Protein AF-A0AAN0J9T8-F1 (afdb_monomer_lite)

Secondary structure (DSSP, 8-state):
-HHHHHHHHHHHHHHHHHHHHHHIIIIIIHHHH-TT-TTS-SS-HHHHHHHHTTHHHHHHHHHHHHHHHHHHHHT--TT--THHHHHHHHHHHHHHHHHHHHHHHHHHHHHHHHHHH-HHHHHHHHHHHTSGGGTT--HHHHHTHHHHHHHHHHHHHHTT-

InterPro domains:
  IPR000219 Dbl homology domain [PF00621] (6-158)
  IPR000219 Dbl homology domain [PS50010] (2-161)
  IPR000219 Dbl homology domain [SM00325] (6-161)
  IPR000219 Dbl homology domain [cd00160] (3-158)
  IPR026817 Guanine nucleotide exchange factor Ect2 [PTHR16777] (2-158)
  IPR035899 Dbl homology (DH) domain superfamily [G3DSA:1.20.900.10] (2-161)
  IPR035899 Dbl homology (DH) domain superfamily [SSF48065] (3-158)

Foldseek 3Di:
DVLLVLLVVVLVVLVLLLLLLCLCCPLPLVVQPDAPDDPGHLDDPVLSCLQCPVSVLVSVLSVQLSVLSVVCSVVDDPPDDSVCSCVVSVVSCVVRVPVLVVSLVSNVVSLVCSCVPGVVVVVSQVVSCPDVSVVNDGSNRSSCCVVVVVVVVVVSVVVND

Structure (mmCIF, N/CA/C/O backbone):
data_AF-A0AAN0J9T8-F1
#
_entry.id   AF-A0AAN0J9T8-F1
#
loop_
_atom_site.group_PDB
_atom_site.id
_atom_site.type_symbol
_atom_site.label_atom_id
_atom_site.label_alt_id
_atom_site.label_comp_id
_atom_site.label_asym_id
_atom_site.label_entity_id
_atom_site.label_seq_id
_atom_site.pdbx_PDB_ins_code
_atom_sit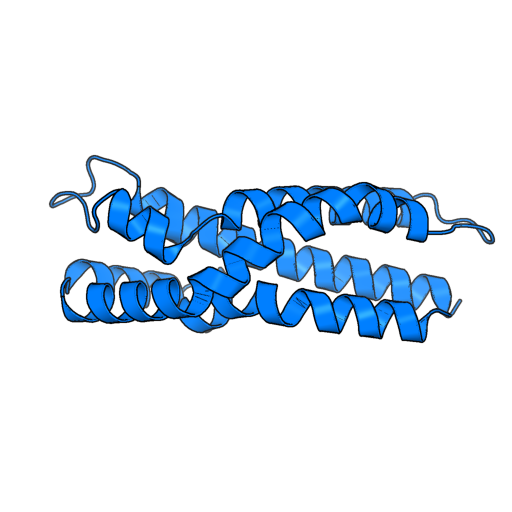e.Cartn_x
_atom_site.Cartn_y
_atom_site.Cartn_z
_atom_site.occupancy
_atom_site.B_iso_or_equiv
_atom_site.auth_seq_id
_atom_site.auth_comp_id
_atom_site.auth_asym_id
_atom_site.auth_atom_id
_atom_site.pdbx_PDB_model_num
ATOM 1 N N . MET A 1 1 ? 15.718 -12.252 -21.606 1.00 59.38 1 MET A N 1
ATOM 2 C CA . MET A 1 1 ? 15.009 -13.239 -20.761 1.00 59.38 1 MET A CA 1
ATOM 3 C C . MET A 1 1 ? 15.047 -12.882 -19.277 1.00 59.38 1 MET A C 1
ATOM 5 O O . MET A 1 1 ? 13.979 -12.659 -18.732 1.00 59.38 1 MET A O 1
ATOM 9 N N . ALA A 1 2 ? 16.215 -12.729 -18.632 1.00 73.44 2 ALA A N 1
ATOM 10 C CA . ALA A 1 2 ? 16.298 -12.415 -17.191 1.00 73.44 2 ALA A CA 1
ATOM 11 C C . ALA A 1 2 ? 15.517 -11.149 -16.767 1.00 73.44 2 ALA A C 1
ATOM 13 O O . ALA A 1 2 ? 14.707 -11.216 -15.849 1.00 73.44 2 ALA A O 1
ATOM 14 N N . ARG A 1 3 ? 15.661 -10.031 -17.499 1.00 77.44 3 ARG A N 1
ATOM 15 C CA . ARG A 1 3 ? 14.933 -8.777 -17.206 1.00 77.44 3 ARG A CA 1
ATOM 16 C C . ARG A 1 3 ? 13.412 -8.943 -17.224 1.00 77.44 3 ARG A C 1
ATOM 18 O O . ARG A 1 3 ? 12.747 -8.484 -16.311 1.00 77.44 3 ARG A O 1
ATOM 25 N N . TYR A 1 4 ? 12.868 -9.641 -18.222 1.00 83.44 4 TYR A N 1
ATOM 26 C CA . TYR A 1 4 ? 11.425 -9.888 -18.313 1.00 83.44 4 TYR A CA 1
ATOM 27 C C . TYR A 1 4 ? 10.902 -10.656 -17.091 1.00 83.44 4 TYR A C 1
ATOM 29 O O . TYR A 1 4 ? 9.871 -10.292 -16.534 1.00 83.44 4 TYR A O 1
ATOM 37 N N . HIS A 1 5 ? 11.626 -11.687 -16.638 1.00 83.69 5 HIS A N 1
ATOM 38 C CA . HIS A 1 5 ? 11.237 -12.445 -15.448 1.00 83.69 5 HIS A CA 1
ATOM 39 C C . HIS A 1 5 ? 11.256 -11.587 -14.183 1.00 83.69 5 HIS A C 1
ATOM 41 O O . HIS A 1 5 ? 10.295 -11.650 -13.422 1.00 83.69 5 HIS A O 1
ATOM 47 N N . ILE A 1 6 ? 12.276 -10.741 -14.004 1.00 82.81 6 ILE A N 1
ATOM 48 C CA . ILE A 1 6 ? 12.359 -9.842 -12.845 1.00 82.81 6 ILE A CA 1
ATOM 49 C C . ILE A 1 6 ? 11.222 -8.817 -12.862 1.00 82.81 6 ILE A C 1
ATOM 51 O O . ILE A 1 6 ? 10.553 -8.625 -11.852 1.00 82.81 6 ILE A O 1
ATOM 55 N N . VAL A 1 7 ? 10.937 -8.195 -14.011 1.00 83.81 7 VAL A N 1
ATOM 56 C CA . VAL A 1 7 ? 9.825 -7.234 -14.123 1.00 83.81 7 VAL A CA 1
ATOM 57 C C . VAL A 1 7 ? 8.477 -7.923 -13.896 1.00 83.81 7 VAL A C 1
ATOM 59 O O . VAL A 1 7 ? 7.603 -7.378 -13.225 1.00 83.81 7 VAL A O 1
ATOM 62 N N . LYS A 1 8 ? 8.304 -9.148 -14.399 1.00 87.88 8 LYS A N 1
ATOM 63 C CA . LYS A 1 8 ? 7.095 -9.947 -14.164 1.00 87.88 8 LYS A CA 1
ATOM 64 C C . LYS A 1 8 ? 6.935 -10.328 -12.693 1.00 87.88 8 LYS A C 1
ATOM 66 O O . LYS A 1 8 ? 5.818 -10.298 -12.174 1.00 87.88 8 LYS A O 1
ATOM 71 N N . GLU A 1 9 ? 8.026 -10.659 -12.014 1.00 89.06 9 GLU A N 1
ATOM 72 C CA . GLU A 1 9 ? 8.042 -10.895 -10.571 1.00 89.06 9 GLU A CA 1
ATOM 73 C C . GLU A 1 9 ? 7.710 -9.611 -9.800 1.00 89.06 9 GLU A C 1
ATOM 75 O O . GLU A 1 9 ? 6.849 -9.632 -8.919 1.00 89.06 9 GLU A O 1
ATOM 80 N N . LEU A 1 10 ? 8.291 -8.472 -10.188 1.00 88.00 10 LEU A N 1
ATOM 81 C CA . LEU A 1 10 ? 7.968 -7.165 -9.621 1.00 88.00 10 LEU A CA 1
ATOM 82 C C . LEU A 1 10 ? 6.469 -6.873 -9.749 1.00 88.00 10 LEU A C 1
ATOM 84 O O . LEU A 1 10 ? 5.830 -6.627 -8.731 1.00 88.00 10 LEU A O 1
ATOM 88 N N . LEU A 1 11 ? 5.885 -7.006 -10.947 1.00 90.19 11 LEU A N 1
ATOM 89 C CA . LEU A 1 11 ? 4.444 -6.824 -11.159 1.00 90.19 11 LEU A CA 1
ATOM 90 C C . LEU A 1 11 ? 3.615 -7.785 -10.300 1.00 90.19 11 LEU A C 1
ATOM 92 O O . LEU A 1 11 ? 2.628 -7.381 -9.695 1.00 90.19 11 LEU A O 1
ATOM 96 N N . THR A 1 12 ? 4.003 -9.059 -10.231 1.00 90.56 12 THR A N 1
ATOM 97 C CA . THR A 1 12 ? 3.271 -10.066 -9.448 1.00 90.56 12 THR A CA 1
ATOM 98 C C . THR A 1 12 ? 3.277 -9.714 -7.962 1.00 90.56 12 THR A C 1
ATOM 100 O O . THR A 1 12 ? 2.239 -9.753 -7.299 1.00 90.56 12 THR A O 1
ATOM 103 N N . THR A 1 13 ? 4.436 -9.326 -7.428 1.00 90.38 13 THR A N 1
ATOM 104 C CA . THR A 1 13 ? 4.546 -8.911 -6.026 1.00 90.38 13 THR A CA 1
ATOM 105 C C . THR A 1 13 ? 3.840 -7.578 -5.766 1.00 90.38 13 THR A C 1
ATOM 107 O O . THR A 1 13 ? 3.281 -7.403 -4.687 1.00 90.38 13 THR A O 1
ATOM 110 N N . GLU A 1 14 ? 3.815 -6.669 -6.743 1.00 90.25 14 GLU A N 1
ATOM 111 C CA . GLU A 1 14 ? 3.125 -5.378 -6.661 1.00 90.25 14 GLU A CA 1
ATOM 112 C C . GLU A 1 14 ? 1.605 -5.562 -6.646 1.00 90.25 14 GLU A C 1
ATOM 114 O O . GLU A 1 14 ? 0.935 -5.020 -5.773 1.00 90.25 14 GLU A O 1
ATOM 119 N N . LYS A 1 15 ? 1.064 -6.426 -7.514 1.00 91.75 15 LYS A N 1
ATOM 120 C CA . LYS A 1 15 ? -0.353 -6.825 -7.501 1.00 91.75 15 LYS A CA 1
ATOM 121 C C . LYS A 1 15 ? -0.768 -7.388 -6.144 1.00 91.75 15 LYS A C 1
ATOM 123 O O . LYS A 1 15 ? -1.814 -7.019 -5.613 1.00 91.75 15 LYS A O 1
ATOM 128 N N . ASN A 1 16 ? 0.062 -8.252 -5.558 1.00 90.25 16 ASN A N 1
ATOM 129 C CA . ASN A 1 16 ? -0.192 -8.788 -4.221 1.00 90.25 16 ASN A CA 1
ATOM 130 C C . ASN A 1 16 ? -0.169 -7.686 -3.152 1.00 90.25 16 ASN A C 1
ATOM 132 O O . ASN A 1 16 ? -1.028 -7.677 -2.273 1.00 90.25 16 ASN A O 1
ATOM 136 N N . PHE A 1 17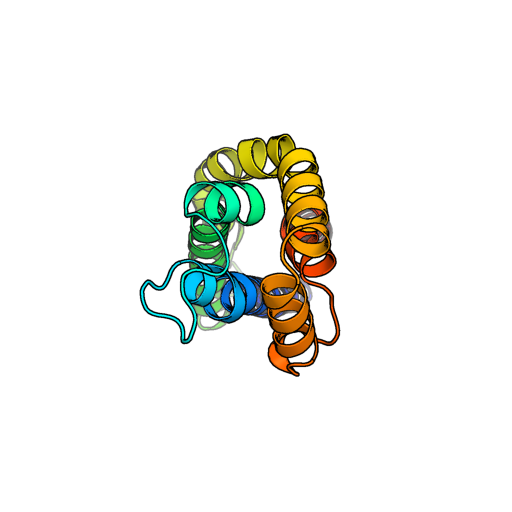 ? 0.764 -6.737 -3.244 1.00 90.25 17 PHE A N 1
ATOM 137 C CA . PHE A 1 17 ? 0.854 -5.613 -2.314 1.00 90.25 17 PHE A CA 1
ATOM 138 C C . PHE A 1 17 ? -0.354 -4.666 -2.417 1.00 90.25 17 PHE A C 1
ATOM 140 O O . PHE A 1 17 ? -0.998 -4.381 -1.410 1.00 90.25 17 PHE A O 1
ATOM 147 N N . VAL A 1 18 ? -0.739 -4.259 -3.630 1.00 92.69 18 VAL A N 1
ATOM 148 C CA . VAL A 1 18 ? -1.941 -3.445 -3.894 1.00 92.69 18 VAL A CA 1
ATOM 149 C C . VAL A 1 18 ? -3.208 -4.160 -3.424 1.00 92.69 18 VAL A C 1
ATOM 151 O O . VAL A 1 18 ? -4.110 -3.529 -2.871 1.00 92.69 18 VAL A O 1
ATOM 154 N N . LYS A 1 19 ? -3.284 -5.486 -3.592 1.00 90.94 19 LYS A N 1
ATOM 155 C CA . LYS A 1 19 ? -4.392 -6.294 -3.069 1.00 90.94 19 LYS A CA 1
ATOM 156 C C . LYS A 1 19 ? -4.451 -6.240 -1.541 1.00 90.94 19 LYS A C 1
ATOM 158 O O . LYS A 1 19 ? -5.525 -5.997 -1.002 1.00 90.94 19 LYS A O 1
ATOM 163 N N . ILE A 1 20 ? -3.318 -6.411 -0.857 1.00 89.31 20 ILE A N 1
ATOM 164 C CA . ILE A 1 20 ? -3.229 -6.298 0.608 1.00 89.31 20 ILE A CA 1
ATOM 165 C C . ILE A 1 20 ? -3.689 -4.912 1.072 1.00 89.31 20 ILE A C 1
ATOM 167 O O . ILE A 1 20 ? -4.557 -4.813 1.937 1.00 89.31 20 ILE A O 1
ATOM 171 N N . LEU A 1 21 ? -3.181 -3.841 0.461 1.00 91.44 21 LEU A N 1
ATOM 172 C CA . LEU A 1 21 ? -3.588 -2.475 0.796 1.00 91.44 21 LEU A CA 1
ATOM 173 C C . LEU A 1 21 ? -5.086 -2.240 0.562 1.00 91.44 21 LEU A C 1
ATOM 175 O O . LEU A 1 21 ? -5.754 -1.623 1.390 1.00 91.44 21 LEU A O 1
ATOM 179 N N . ASN A 1 22 ? -5.640 -2.776 -0.528 1.00 91.38 22 ASN A N 1
ATOM 180 C CA . ASN A 1 22 ? -7.077 -2.726 -0.785 1.00 91.38 22 ASN A CA 1
ATOM 181 C C . ASN A 1 22 ? -7.885 -3.453 0.288 1.00 91.38 22 ASN A C 1
ATOM 183 O O . ASN A 1 22 ? -8.941 -2.959 0.671 1.00 91.38 22 ASN A O 1
ATOM 187 N N . VAL A 1 23 ? -7.412 -4.596 0.785 1.00 90.00 23 VAL A N 1
ATOM 188 C CA . VAL A 1 23 ? -8.059 -5.306 1.896 1.00 90.00 23 VAL A CA 1
ATOM 189 C C . VAL A 1 23 ? -8.033 -4.440 3.156 1.00 90.00 23 VAL A C 1
ATOM 191 O O . VAL A 1 23 ? -9.076 -4.248 3.771 1.00 90.00 23 VAL A O 1
ATOM 194 N N . ILE A 1 24 ? -6.899 -3.817 3.493 1.00 90.25 24 ILE A N 1
ATOM 195 C CA . ILE A 1 24 ? -6.807 -2.889 4.636 1.00 90.25 24 ILE A CA 1
ATOM 196 C C . ILE A 1 24 ? -7.836 -1.754 4.501 1.00 90.25 24 ILE A C 1
ATOM 198 O O . ILE A 1 24 ? -8.589 -1.467 5.432 1.00 90.25 24 ILE A O 1
ATOM 202 N N . VAL A 1 25 ? -7.916 -1.122 3.329 1.00 90.44 25 VAL A N 1
ATOM 203 C CA . VAL A 1 25 ? -8.823 0.013 3.109 1.00 90.44 25 VAL A CA 1
ATOM 204 C C . VAL A 1 25 ? -10.292 -0.423 3.083 1.00 90.44 25 VAL A C 1
ATOM 206 O O . VAL A 1 25 ? -11.135 0.217 3.709 1.00 90.44 25 VAL A O 1
ATOM 209 N N . ASN A 1 26 ? -10.628 -1.497 2.370 1.00 89.00 26 ASN A N 1
ATOM 210 C CA . ASN A 1 26 ? -12.017 -1.895 2.134 1.00 89.00 26 ASN A CA 1
ATOM 211 C C . ASN A 1 26 ? -12.613 -2.737 3.263 1.00 89.00 26 ASN A C 1
ATOM 213 O O . ASN A 1 26 ? -13.791 -2.568 3.565 1.00 89.00 26 ASN A O 1
ATOM 217 N N . GLU A 1 27 ? -11.820 -3.598 3.901 1.00 86.81 27 GLU A N 1
ATOM 218 C CA . GLU A 1 27 ? -12.297 -4.508 4.948 1.00 86.81 27 GLU A CA 1
ATOM 219 C C . GLU A 1 27 ? -12.118 -3.933 6.355 1.00 86.81 27 GLU A C 1
ATOM 221 O O . GLU A 1 27 ? -12.868 -4.300 7.257 1.00 86.81 27 GLU A O 1
ATOM 226 N N . PHE A 1 28 ? -11.172 -3.006 6.558 1.00 88.00 28 PHE A N 1
ATOM 227 C CA . PHE A 1 28 ? -10.930 -2.396 7.869 1.00 88.00 28 PHE A CA 1
ATOM 228 C C . PHE A 1 28 ? -11.281 -0.906 7.884 1.00 88.00 28 PHE A C 1
ATOM 230 O O . PHE A 1 28 ? -12.205 -0.509 8.593 1.00 88.00 28 PHE A O 1
ATOM 237 N N . MET A 1 29 ? -10.610 -0.074 7.084 1.00 87.56 29 MET A N 1
ATOM 238 C CA . MET A 1 29 ? -10.754 1.387 7.165 1.00 87.56 29 MET A CA 1
ATOM 239 C C . MET A 1 29 ? -12.177 1.871 6.837 1.00 87.56 29 MET A C 1
ATOM 241 O O . MET A 1 29 ? -12.769 2.621 7.616 1.00 87.56 29 MET A O 1
ATOM 245 N N . LYS A 1 30 ? -12.756 1.437 5.708 1.00 85.88 30 LYS A N 1
ATOM 246 C CA . LYS A 1 30 ? -14.101 1.851 5.270 1.00 85.88 30 LYS A CA 1
ATOM 247 C C . LYS A 1 30 ? -15.199 1.435 6.257 1.00 85.88 30 LYS A C 1
ATOM 249 O O . LYS A 1 30 ? -16.003 2.299 6.616 1.00 85.88 30 LYS A O 1
ATOM 254 N N . PRO A 1 31 ? -15.254 0.178 6.745 1.00 84.50 31 PRO A N 1
ATOM 255 C CA . PRO A 1 31 ? -16.255 -0.204 7.730 1.00 84.50 31 PRO A CA 1
ATOM 256 C C . PRO A 1 31 ? -16.121 0.605 9.015 1.00 84.50 31 PRO A C 1
ATOM 258 O O . PRO A 1 31 ? -17.135 1.071 9.520 1.00 84.50 31 PRO A O 1
ATOM 261 N N . LEU A 1 32 ? -14.901 0.845 9.507 1.00 82.69 32 LEU A N 1
ATOM 262 C CA . LEU A 1 32 ? -14.678 1.630 10.727 1.00 82.69 32 LEU A CA 1
ATOM 263 C C . LEU A 1 32 ? -15.092 3.102 10.578 1.00 82.69 32 LEU A C 1
ATOM 265 O O . LEU A 1 32 ? -15.542 3.699 11.550 1.00 82.69 32 LEU A O 1
ATOM 269 N N . GLY A 1 33 ? -14.988 3.668 9.372 1.00 71.62 33 GLY A N 1
ATOM 270 C CA . GLY A 1 33 ? -15.424 5.034 9.066 1.00 71.62 33 GLY A CA 1
ATOM 271 C C . GLY A 1 33 ? -16.907 5.184 8.702 1.00 71.62 33 GLY A C 1
ATOM 272 O O . GLY A 1 33 ? -17.369 6.309 8.519 1.00 71.62 33 GLY A O 1
ATOM 273 N N . THR A 1 34 ? -17.670 4.092 8.567 1.00 71.81 34 THR A N 1
ATOM 274 C CA . THR A 1 34 ? -19.077 4.161 8.134 1.00 71.81 34 THR A CA 1
ATOM 275 C C . THR A 1 34 ? -20.003 4.488 9.319 1.00 71.81 34 THR A C 1
ATOM 277 O O . THR A 1 34 ? -20.111 3.686 10.251 1.00 71.81 34 THR A O 1
ATOM 280 N N . PRO A 1 35 ? -20.719 5.631 9.311 1.00 59.25 35 PRO A N 1
ATOM 281 C CA . PRO A 1 35 ? -21.708 5.944 10.338 1.00 59.25 35 PRO A CA 1
ATOM 282 C C . PRO A 1 35 ? -22.940 5.035 10.204 1.00 59.25 35 PRO A C 1
ATOM 284 O O . PRO A 1 35 ? -23.383 4.726 9.103 1.00 59.25 35 PRO A O 1
ATOM 287 N N . GLY A 1 36 ? -23.512 4.608 11.334 1.00 56.62 36 GLY A N 1
ATOM 288 C CA . GLY A 1 36 ? -24.731 3.784 11.347 1.00 56.62 36 GLY A CA 1
ATOM 289 C C . GLY A 1 36 ? -24.510 2.270 11.432 1.00 56.62 36 GLY A C 1
ATOM 290 O O . GLY A 1 36 ? -25.442 1.502 11.199 1.00 56.62 36 GLY A O 1
ATOM 291 N N . GLN A 1 37 ? -23.312 1.814 11.810 1.00 63.81 37 GLN A N 1
ATOM 292 C CA . GLN A 1 37 ? -23.106 0.416 12.197 1.00 63.81 37 GLN A CA 1
ATOM 293 C C . GLN A 1 37 ? -24.090 0.014 13.308 1.00 63.81 37 GLN A C 1
ATOM 295 O O . GLN A 1 37 ? -24.348 0.792 14.231 1.00 63.81 37 GLN A O 1
ATOM 300 N N . ARG A 1 38 ? -24.644 -1.207 13.237 1.00 55.59 38 ARG A N 1
ATOM 301 C CA . ARG A 1 38 ? -25.553 -1.732 14.272 1.00 55.59 38 ARG A CA 1
ATOM 302 C C . ARG A 1 38 ? -24.852 -1.668 15.636 1.00 55.59 38 ARG A C 1
ATOM 304 O O . ARG A 1 38 ? -23.878 -2.381 15.866 1.00 55.59 38 ARG A O 1
ATOM 311 N N . GLY A 1 39 ? -25.339 -0.780 16.508 1.00 60.34 39 GLY A N 1
ATOM 312 C CA . GLY A 1 39 ? -24.779 -0.492 17.834 1.00 60.34 39 GLY A CA 1
ATOM 313 C C . GLY A 1 39 ? -23.915 0.778 17.945 1.00 60.34 39 GLY A C 1
ATOM 314 O O . GLY A 1 39 ? -23.337 1.000 19.001 1.00 60.34 39 GLY A O 1
ATOM 315 N N . GLY A 1 40 ? -23.790 1.610 16.906 1.00 67.62 40 GLY A N 1
ATOM 316 C CA . GLY A 1 40 ? -22.977 2.840 16.918 1.00 67.62 40 GLY A CA 1
ATOM 317 C C . GLY A 1 40 ? -21.554 2.645 16.378 1.00 67.62 40 GLY A C 1
ATOM 318 O O . GLY A 1 40 ? -21.167 1.513 16.079 1.00 67.62 40 GLY A O 1
ATOM 319 N N . GLN A 1 41 ? -20.803 3.749 16.239 1.00 74.12 41 GLN A N 1
ATOM 320 C CA . GLN A 1 41 ? -19.423 3.767 15.721 1.00 74.12 41 GLN A CA 1
ATOM 321 C C . GLN A 1 41 ? -18.492 2.876 16.557 1.00 74.12 41 GLN A C 1
ATOM 323 O O . GLN A 1 41 ? -18.484 2.967 17.784 1.00 74.12 41 GLN A O 1
ATOM 328 N N . LEU A 1 42 ? -17.701 2.031 15.886 1.00 77.69 42 LEU A N 1
ATOM 329 C CA . LEU A 1 42 ? -16.679 1.194 16.527 1.00 77.69 42 LEU A CA 1
ATOM 330 C C . LEU A 1 42 ? -15.481 2.008 17.025 1.00 77.69 42 LEU A C 1
ATOM 332 O O . LEU A 1 42 ? -14.939 1.698 18.081 1.00 77.69 42 LEU A O 1
ATOM 336 N N . LEU A 1 43 ? -15.079 3.026 16.263 1.00 82.69 43 LEU A N 1
ATOM 337 C CA . LEU A 1 43 ? -13.980 3.938 16.566 1.00 82.69 43 LEU A CA 1
ATOM 338 C C . LEU A 1 43 ? -14.341 5.350 16.103 1.00 82.69 43 LEU A C 1
ATOM 340 O O . LEU A 1 43 ? -15.134 5.524 15.179 1.00 82.69 43 LEU A O 1
ATOM 344 N N . THR A 1 44 ? -13.740 6.360 16.732 1.00 84.00 44 THR A N 1
ATOM 345 C CA . THR A 1 44 ? -13.839 7.745 16.262 1.00 84.00 44 THR A CA 1
ATOM 346 C C . THR A 1 44 ? -13.051 7.922 14.965 1.00 84.00 44 THR A C 1
ATOM 348 O O . THR A 1 44 ? -12.070 7.220 14.712 1.00 84.00 44 THR A O 1
ATOM 351 N N . ASN A 1 45 ? -13.426 8.916 14.157 1.00 82.62 45 ASN A N 1
ATOM 352 C CA . ASN A 1 45 ? -12.682 9.260 12.941 1.00 82.62 45 ASN A CA 1
ATOM 353 C C . ASN A 1 45 ? -11.205 9.589 13.223 1.00 82.62 45 ASN A C 1
ATOM 355 O O . ASN A 1 45 ? -10.351 9.341 12.375 1.00 82.62 45 ASN A O 1
ATOM 359 N N . GLU A 1 46 ? -10.904 10.128 14.406 1.00 84.56 46 GLU A N 1
ATOM 360 C CA . GLU A 1 46 ? -9.536 10.387 14.865 1.00 84.56 46 GLU A CA 1
ATOM 361 C C . GLU A 1 46 ? -8.763 9.086 15.084 1.00 84.56 46 GLU A C 1
ATOM 363 O O . GLU A 1 46 ? -7.679 8.935 14.531 1.00 84.56 46 GLU A O 1
ATOM 368 N N . ASN A 1 47 ? -9.344 8.105 15.784 1.00 86.06 47 ASN A N 1
ATOM 369 C CA . ASN A 1 47 ? -8.713 6.799 15.991 1.00 86.06 47 ASN A CA 1
ATOM 370 C C . ASN A 1 47 ? -8.497 6.059 14.667 1.00 86.06 47 ASN A C 1
ATOM 372 O O . ASN A 1 47 ? -7.434 5.486 14.447 1.00 86.06 47 ASN A O 1
ATOM 376 N N . VAL A 1 48 ? -9.474 6.110 13.755 1.00 86.62 48 VAL A N 1
ATOM 377 C CA . VAL A 1 48 ? -9.336 5.529 12.410 1.00 86.62 48 VAL A CA 1
ATOM 378 C C . VAL A 1 48 ? -8.184 6.199 11.660 1.00 86.62 48 VAL A C 1
ATOM 380 O O . VAL A 1 48 ? -7.313 5.508 11.139 1.00 86.62 48 VAL A O 1
ATOM 383 N N . LYS A 1 49 ? -8.109 7.535 11.648 1.00 86.19 49 LYS A N 1
ATOM 384 C CA . LYS A 1 49 ? -6.981 8.242 11.021 1.00 86.19 49 LYS A CA 1
ATOM 385 C C . LYS A 1 49 ? -5.641 7.903 11.674 1.00 86.19 49 LYS A C 1
ATOM 387 O O . LYS A 1 49 ? -4.673 7.717 10.950 1.00 86.19 49 LYS A O 1
ATOM 392 N N . SER A 1 50 ? -5.583 7.764 12.996 1.00 87.62 50 SER A N 1
ATOM 393 C CA . SER A 1 50 ? -4.356 7.370 13.699 1.00 87.62 50 SER A CA 1
ATOM 394 C C . SER A 1 50 ? -3.916 5.939 13.374 1.00 87.62 50 SER A C 1
ATOM 396 O O . SER A 1 50 ? -2.719 5.684 13.288 1.00 87.62 50 SER A O 1
ATOM 398 N N . ILE A 1 51 ? -4.849 5.004 13.156 1.00 88.19 51 ILE A N 1
ATOM 399 C CA . ILE A 1 51 ? -4.534 3.598 12.842 1.00 88.19 51 ILE A CA 1
ATOM 400 C C . ILE A 1 51 ? -4.171 3.395 11.363 1.00 88.19 51 ILE A C 1
ATOM 402 O O . ILE A 1 51 ? -3.276 2.619 11.056 1.00 88.19 51 ILE A O 1
ATOM 406 N N . PHE A 1 52 ? -4.861 4.043 10.424 1.00 86.75 52 PHE A N 1
ATOM 407 C CA . PHE A 1 52 ? -4.619 3.812 8.989 1.00 86.75 52 PHE A CA 1
ATOM 408 C C . PHE A 1 52 ? -3.708 4.861 8.350 1.00 86.75 52 PHE A C 1
ATOM 410 O O . PHE A 1 52 ? -3.211 4.642 7.245 1.00 86.75 52 PHE A O 1
ATOM 417 N N . GLY A 1 53 ? -3.490 5.998 9.016 1.00 84.69 53 GLY A N 1
ATOM 418 C CA . GLY A 1 53 ? -2.661 7.087 8.515 1.00 84.69 53 GLY A CA 1
ATOM 419 C C . GLY A 1 53 ? -3.030 7.480 7.085 1.00 84.69 53 GLY A C 1
ATOM 420 O O . GLY A 1 53 ? -4.197 7.680 6.741 1.00 84.69 53 GLY A O 1
ATOM 421 N N . ASN A 1 54 ? -2.008 7.552 6.241 1.00 85.81 54 ASN A N 1
ATOM 422 C CA . ASN A 1 54 ? -2.085 7.874 4.820 1.00 85.81 54 ASN A CA 1
ATOM 423 C C . ASN A 1 54 ? -1.940 6.635 3.909 1.00 85.81 54 ASN A C 1
ATOM 425 O O . ASN A 1 54 ? -1.473 6.742 2.775 1.00 85.81 54 ASN A O 1
ATOM 429 N N . ILE A 1 55 ? -2.381 5.454 4.362 1.00 89.50 55 ILE A N 1
ATOM 430 C CA . ILE A 1 55 ? -2.437 4.239 3.524 1.00 89.50 55 ILE A CA 1
ATOM 431 C C . ILE A 1 55 ? -3.168 4.438 2.191 1.00 89.50 55 ILE A C 1
ATOM 433 O O . ILE A 1 55 ? -2.679 3.910 1.194 1.00 89.50 55 ILE A O 1
ATOM 437 N N . PRO A 1 56 ? -4.294 5.174 2.107 1.00 89.00 56 PRO A N 1
ATOM 438 C CA . PRO A 1 56 ? -4.952 5.411 0.823 1.00 89.00 56 PRO A CA 1
ATOM 439 C C . PRO A 1 56 ? -4.045 6.097 -0.205 1.00 89.00 56 PRO A C 1
ATOM 441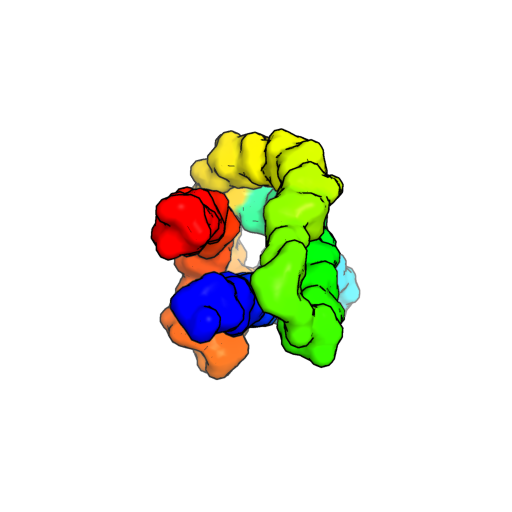 O O . PRO A 1 56 ? -4.118 5.777 -1.391 1.00 89.00 56 PRO A O 1
ATOM 444 N N . ASP A 1 57 ? -3.158 6.990 0.242 1.00 90.94 57 ASP A N 1
ATOM 445 C CA . ASP A 1 57 ? -2.199 7.655 -0.640 1.00 90.94 57 ASP A CA 1
ATOM 446 C C . ASP A 1 57 ? -1.125 6.675 -1.122 1.00 90.94 57 ASP A C 1
ATOM 448 O O . ASP A 1 57 ? -0.816 6.648 -2.311 1.00 90.94 57 ASP A O 1
ATOM 452 N N . ILE A 1 58 ? -0.619 5.813 -0.230 1.00 91.50 58 ILE A N 1
ATOM 453 C CA . ILE A 1 58 ? 0.302 4.722 -0.592 1.00 91.50 58 ILE A CA 1
ATOM 454 C C . ILE A 1 58 ? -0.370 3.791 -1.610 1.00 91.50 58 ILE A C 1
ATOM 456 O O . ILE A 1 58 ? 0.206 3.493 -2.653 1.00 91.50 58 ILE A O 1
ATOM 460 N N . LEU A 1 59 ? -1.609 3.369 -1.351 1.00 92.62 59 LEU A N 1
ATOM 461 C CA . LEU A 1 59 ? -2.374 2.515 -2.258 1.00 92.62 59 LEU A CA 1
ATOM 462 C C . LEU A 1 59 ? -2.491 3.139 -3.651 1.00 92.62 59 LEU A C 1
ATOM 464 O O . LEU A 1 59 ? -2.297 2.429 -4.636 1.00 92.62 59 LEU A O 1
ATOM 468 N N . ARG A 1 60 ? -2.775 4.443 -3.743 1.00 92.19 60 ARG A N 1
ATOM 469 C CA . ARG A 1 60 ? -2.860 5.155 -5.025 1.00 92.19 60 ARG A CA 1
ATOM 470 C C . ARG A 1 60 ? -1.543 5.070 -5.795 1.00 92.19 60 ARG A C 1
ATOM 472 O O . ARG A 1 60 ? -1.542 4.574 -6.915 1.00 92.19 60 ARG A O 1
ATOM 479 N N . VAL A 1 61 ? -0.432 5.446 -5.162 1.00 92.31 61 VAL A N 1
ATOM 480 C CA . VAL A 1 61 ? 0.901 5.433 -5.792 1.00 92.31 61 VAL A CA 1
ATOM 481 C C . VAL A 1 61 ? 1.279 4.029 -6.275 1.00 92.31 61 VAL A C 1
ATOM 483 O O . VAL A 1 61 ? 1.702 3.847 -7.412 1.00 92.31 61 VAL A O 1
ATOM 486 N N . HIS A 1 62 ? 1.070 3.006 -5.444 1.00 91.62 62 HIS A N 1
ATOM 487 C CA . HIS A 1 62 ? 1.375 1.620 -5.810 1.00 91.62 62 HIS A CA 1
ATOM 488 C C . HIS A 1 62 ? 0.437 1.058 -6.891 1.00 91.62 62 HIS A C 1
ATOM 490 O O . HIS A 1 62 ? 0.852 0.245 -7.717 1.00 91.62 62 HIS A O 1
ATOM 496 N N . THR A 1 63 ? -0.816 1.516 -6.942 1.00 92.69 63 THR A N 1
ATOM 497 C CA . THR A 1 63 ? -1.747 1.169 -8.027 1.00 92.69 63 THR A CA 1
ATOM 498 C C . THR A 1 63 ? -1.281 1.765 -9.355 1.00 92.69 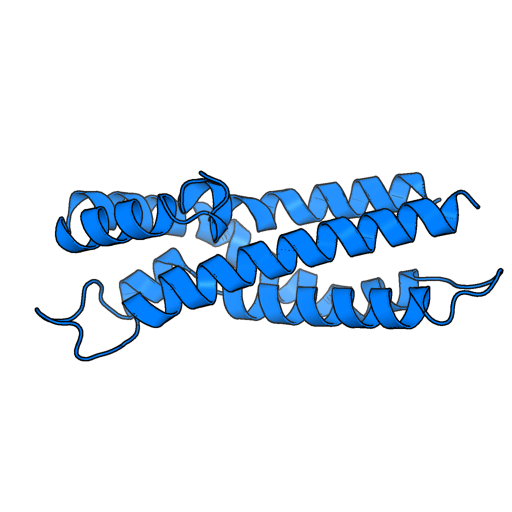63 THR A C 1
ATOM 500 O O . THR A 1 63 ? -1.301 1.071 -10.370 1.00 92.69 63 THR A O 1
ATOM 503 N N . ASP A 1 64 ? -0.794 3.007 -9.349 1.00 91.75 64 ASP A N 1
ATOM 504 C CA . ASP A 1 64 ? -0.256 3.664 -10.544 1.00 91.75 64 ASP A CA 1
ATOM 505 C C . ASP A 1 64 ? 1.009 2.949 -11.052 1.00 91.75 64 ASP A C 1
ATOM 507 O O . ASP A 1 64 ? 1.127 2.671 -12.249 1.00 91.75 64 ASP A O 1
ATOM 511 N N . ILE A 1 65 ? 1.912 2.548 -10.145 1.00 89.88 65 ILE A N 1
ATOM 512 C CA . ILE A 1 65 ? 3.089 1.724 -10.479 1.00 89.88 65 ILE A CA 1
ATOM 513 C C . ILE A 1 65 ? 2.657 0.385 -11.089 1.00 89.88 65 ILE A C 1
ATOM 515 O O . ILE A 1 65 ? 3.169 -0.009 -12.137 1.00 89.88 65 ILE A O 1
ATOM 519 N N . MET A 1 66 ? 1.715 -0.319 -10.454 1.00 92.25 66 MET A N 1
ATOM 520 C CA . MET A 1 66 ? 1.205 -1.608 -10.929 1.00 92.25 66 MET A CA 1
ATOM 521 C C . MET A 1 66 ? 0.632 -1.500 -12.346 1.00 92.25 66 MET A C 1
ATOM 523 O O . MET A 1 66 ? 0.975 -2.318 -13.199 1.00 92.25 66 MET A O 1
ATOM 527 N N . ASN A 1 67 ? -0.202 -0.489 -12.599 1.00 92.06 67 ASN A N 1
ATOM 528 C CA . ASN A 1 67 ? -0.816 -0.260 -13.906 1.00 92.06 67 ASN A CA 1
ATOM 529 C C . ASN A 1 67 ? 0.246 0.026 -14.976 1.00 92.06 67 ASN A C 1
ATOM 531 O O . ASN A 1 67 ? 0.224 -0.594 -16.039 1.00 92.06 67 ASN A O 1
ATOM 535 N N . GLY A 1 68 ? 1.222 0.890 -14.671 1.00 90.44 68 GLY A N 1
ATOM 536 C CA . GLY A 1 68 ? 2.327 1.184 -15.587 1.00 90.44 68 GLY A CA 1
ATOM 537 C C . GLY A 1 68 ? 3.185 -0.047 -15.896 1.00 90.44 68 GLY A C 1
ATOM 538 O O . GLY A 1 68 ? 3.560 -0.278 -17.047 1.00 90.44 68 GLY A O 1
ATOM 539 N N . LEU A 1 69 ? 3.470 -0.881 -14.889 1.00 89.12 69 LEU A N 1
ATOM 540 C CA . LEU A 1 69 ? 4.209 -2.136 -15.071 1.00 89.12 69 LEU A CA 1
ATOM 541 C C . LEU A 1 69 ? 3.424 -3.154 -15.911 1.00 89.12 69 LEU A C 1
ATOM 543 O O . LEU A 1 69 ? 4.015 -3.846 -16.742 1.00 89.12 69 LEU A O 1
ATOM 547 N N . GLU A 1 70 ? 2.112 -3.258 -15.704 1.00 90.81 70 GLU A N 1
ATOM 548 C CA . GLU A 1 70 ? 1.238 -4.161 -16.456 1.00 90.81 70 GLU A CA 1
ATOM 549 C C . GLU A 1 70 ? 1.157 -3.777 -17.932 1.00 90.81 70 GLU A C 1
ATOM 551 O O . GLU A 1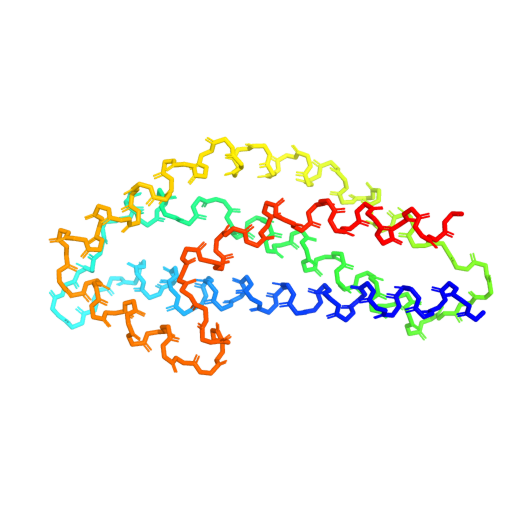 70 ? 1.390 -4.622 -18.799 1.00 90.81 70 GLU A O 1
ATOM 556 N N . GLU A 1 71 ? 0.920 -2.499 -18.227 1.00 89.75 71 GLU A N 1
ATOM 557 C CA . GLU A 1 71 ? 0.925 -1.983 -19.596 1.00 89.75 71 GLU A CA 1
ATOM 558 C C . GLU A 1 71 ? 2.270 -2.237 -20.284 1.00 89.75 71 GLU A C 1
ATOM 560 O O . GLU A 1 71 ? 2.324 -2.643 -21.450 1.00 89.75 71 GLU A O 1
ATOM 565 N N . ARG A 1 72 ? 3.372 -2.075 -19.543 1.00 87.62 72 ARG A N 1
ATOM 566 C CA . ARG A 1 72 ? 4.710 -2.283 -20.087 1.00 87.62 72 ARG A CA 1
ATOM 567 C C . ARG A 1 72 ? 5.039 -3.746 -20.361 1.00 87.62 72 ARG A C 1
ATOM 569 O O . ARG A 1 72 ? 5.721 -4.040 -21.338 1.00 87.62 72 ARG A O 1
ATOM 576 N N . ILE A 1 73 ? 4.568 -4.664 -19.521 1.00 87.00 73 ILE A N 1
ATOM 577 C CA . ILE A 1 73 ? 4.716 -6.105 -19.760 1.00 87.00 73 ILE A CA 1
ATOM 578 C C . ILE A 1 73 ? 3.881 -6.549 -20.963 1.00 87.00 73 ILE A C 1
ATOM 580 O O . ILE A 1 73 ? 4.333 -7.407 -21.722 1.00 87.00 73 ILE A O 1
ATOM 584 N N . ASN A 1 74 ? 2.693 -5.972 -21.150 1.00 86.81 74 ASN A N 1
ATOM 585 C CA . ASN A 1 74 ? 1.832 -6.292 -22.288 1.00 86.81 74 ASN A CA 1
ATOM 586 C C . ASN A 1 74 ? 2.443 -5.833 -23.622 1.00 86.81 74 ASN A C 1
ATOM 588 O O . ASN A 1 74 ? 2.310 -6.537 -24.619 1.00 86.81 74 ASN A O 1
ATOM 592 N N . ASN A 1 75 ? 3.169 -4.711 -23.622 1.00 86.44 75 ASN A N 1
ATOM 593 C CA . ASN A 1 75 ? 3.875 -4.162 -24.786 1.00 86.44 75 ASN A CA 1
ATOM 594 C C . ASN A 1 75 ? 5.402 -4.368 -24.697 1.00 86.44 75 ASN A C 1
ATOM 596 O O . ASN A 1 75 ? 6.179 -3.463 -24.998 1.00 86.44 75 ASN A O 1
ATOM 600 N N . TRP A 1 76 ? 5.848 -5.528 -24.204 1.00 84.19 76 TRP A N 1
ATOM 601 C CA . TRP A 1 76 ? 7.264 -5.752 -23.904 1.00 84.19 76 TRP A CA 1
ATOM 602 C C . TRP A 1 76 ? 8.144 -5.829 -25.161 1.00 84.19 76 TRP A C 1
ATOM 604 O O . TRP A 1 76 ? 7.956 -6.695 -26.016 1.00 84.19 76 TRP A O 1
ATOM 614 N N . GLU A 1 77 ? 9.197 -5.012 -25.197 1.00 81.06 77 GLU A N 1
ATOM 615 C CA . GLU A 1 77 ? 10.218 -4.992 -26.245 1.00 81.06 77 GLU A CA 1
ATOM 616 C C . GLU A 1 77 ? 11.628 -5.218 -25.669 1.00 81.06 77 GLU A C 1
ATOM 618 O O . GLU A 1 77 ? 11.902 -5.050 -24.479 1.00 81.06 77 GLU A O 1
ATOM 623 N N . SER A 1 78 ? 12.582 -5.579 -26.530 1.00 74.19 78 SER A N 1
ATOM 624 C CA . SER A 1 78 ? 13.978 -5.858 -26.149 1.00 74.19 78 SER A CA 1
ATOM 625 C C . SER A 1 78 ? 14.675 -4.687 -25.440 1.00 74.19 78 SER A C 1
ATOM 627 O O . SER A 1 78 ? 15.595 -4.915 -24.654 1.00 74.19 78 SER A O 1
ATOM 629 N N . ASN A 1 79 ? 14.248 -3.449 -25.721 1.00 70.94 79 ASN A N 1
ATOM 630 C CA . ASN A 1 79 ? 14.830 -2.208 -25.199 1.00 70.94 79 ASN A CA 1
ATOM 631 C C . ASN A 1 79 ? 13.961 -1.532 -24.119 1.00 70.94 79 ASN A C 1
ATOM 633 O O . ASN A 1 79 ? 14.167 -0.371 -23.771 1.00 70.94 79 ASN A O 1
ATOM 637 N N . THR A 1 80 ? 12.963 -2.239 -23.593 1.00 76.56 80 THR A N 1
ATOM 638 C CA . THR A 1 80 ? 12.049 -1.704 -22.586 1.00 76.56 80 THR A CA 1
ATOM 639 C C . THR A 1 80 ? 12.765 -1.387 -21.264 1.00 76.56 80 THR A C 1
ATOM 641 O O . THR A 1 80 ? 13.387 -2.259 -20.655 1.00 76.56 80 THR A O 1
ATOM 644 N N . CYS A 1 81 ? 12.626 -0.148 -20.778 1.00 77.88 81 CYS A N 1
ATOM 645 C CA . CYS A 1 81 ? 13.166 0.315 -19.494 1.00 77.88 81 CYS A CA 1
ATOM 646 C C . CYS A 1 81 ? 12.031 0.660 -18.531 1.00 77.88 81 CYS A C 1
ATOM 648 O O . CYS A 1 81 ? 11.337 1.625 -18.786 1.00 77.88 81 CYS A O 1
ATOM 650 N N . ILE A 1 82 ? 11.848 -0.071 -17.430 1.00 81.00 82 ILE A N 1
ATOM 651 C CA . ILE A 1 82 ? 10.791 0.215 -16.430 1.00 81.00 82 ILE A CA 1
ATOM 652 C C . ILE A 1 82 ? 11.158 1.308 -15.414 1.00 81.00 82 ILE A C 1
ATOM 654 O O . ILE A 1 82 ? 10.369 1.625 -14.524 1.00 81.00 82 ILE A O 1
ATOM 658 N N . GLY A 1 83 ? 12.383 1.835 -15.496 1.00 81.19 83 GLY A N 1
ATOM 659 C CA . GLY A 1 83 ? 12.886 2.819 -14.542 1.00 81.19 83 GLY A CA 1
ATOM 660 C C . GLY A 1 83 ? 12.109 4.131 -14.594 1.00 81.19 83 GLY A C 1
ATOM 661 O O . GLY A 1 83 ? 11.934 4.763 -13.564 1.00 81.19 83 GLY A O 1
ATOM 662 N N . ASP A 1 84 ? 11.584 4.505 -15.759 1.00 84.69 84 ASP A N 1
ATOM 663 C CA . ASP A 1 84 ? 10.770 5.706 -15.958 1.00 84.69 84 ASP A CA 1
ATOM 664 C C . ASP A 1 84 ? 9.457 5.683 -15.159 1.00 84.69 84 ASP A C 1
ATOM 666 O O . ASP A 1 84 ? 9.098 6.689 -14.555 1.00 84.69 84 ASP A O 1
ATOM 670 N N . ILE A 1 85 ? 8.788 4.529 -15.080 1.00 86.94 85 ILE A N 1
ATOM 671 C CA . ILE A 1 85 ? 7.557 4.342 -14.292 1.00 86.94 85 ILE A CA 1
ATOM 672 C C . ILE A 1 85 ? 7.841 4.578 -12.804 1.00 86.94 85 ILE A C 1
ATOM 674 O O . ILE A 1 85 ? 7.119 5.308 -12.127 1.00 86.94 85 ILE A O 1
ATOM 678 N N . LEU A 1 86 ? 8.918 3.977 -12.293 1.00 82.88 86 LEU A N 1
ATOM 679 C CA . LEU A 1 86 ? 9.300 4.085 -10.884 1.00 82.88 86 LEU A CA 1
ATOM 680 C C . LEU A 1 86 ? 9.836 5.475 -10.540 1.00 82.88 86 LEU A C 1
ATOM 682 O O . LEU A 1 86 ? 9.505 6.012 -9.486 1.00 82.88 86 LEU A O 1
ATOM 686 N N . LEU A 1 87 ? 10.627 6.077 -11.432 1.00 85.06 87 LEU A N 1
ATOM 687 C CA . LEU A 1 87 ? 11.117 7.445 -11.281 1.00 85.06 87 LEU A CA 1
ATOM 688 C C . LEU A 1 87 ? 9.961 8.448 -11.297 1.00 85.06 87 LEU A C 1
ATOM 690 O O . LEU A 1 87 ? 9.935 9.331 -10.443 1.00 85.06 87 LEU A O 1
ATOM 694 N N . GLY A 1 88 ? 8.972 8.270 -12.176 1.00 87.19 88 GLY A N 1
ATOM 695 C CA . GLY A 1 88 ? 7.779 9.118 -12.223 1.00 87.19 88 GLY A CA 1
ATOM 696 C C . GLY A 1 88 ? 6.950 9.091 -10.935 1.00 87.19 88 GLY A C 1
ATOM 697 O O . GLY A 1 88 ? 6.291 10.071 -10.615 1.00 87.19 88 GLY A O 1
ATOM 698 N N . GLN A 1 89 ? 7.016 8.000 -10.168 1.00 87.75 89 GLN A N 1
ATOM 699 C CA . GLN A 1 89 ? 6.319 7.856 -8.882 1.00 87.75 89 GLN A CA 1
ATOM 700 C C . GLN A 1 89 ? 7.232 8.095 -7.669 1.00 87.75 89 GLN A C 1
ATOM 702 O O . GLN A 1 89 ? 6.764 8.091 -6.531 1.00 87.75 89 GLN A O 1
ATOM 707 N N . SER A 1 90 ? 8.532 8.319 -7.884 1.00 85.38 90 SER A N 1
ATOM 708 C CA . SER A 1 90 ? 9.518 8.449 -6.806 1.00 85.38 90 SER A CA 1
ATOM 709 C C . SER A 1 90 ? 9.264 9.662 -5.910 1.00 85.38 90 SER A C 1
ATOM 711 O O . SER A 1 90 ? 9.371 9.544 -4.691 1.00 85.38 90 SER A O 1
ATOM 713 N N . GLU A 1 91 ? 8.850 10.796 -6.480 1.00 88.25 91 GLU A N 1
ATOM 714 C CA . GLU A 1 91 ? 8.489 11.996 -5.716 1.00 88.25 91 GLU A CA 1
ATOM 715 C C . GLU A 1 91 ? 7.290 11.739 -4.798 1.00 88.25 91 GLU A C 1
ATOM 717 O O . GLU A 1 91 ? 7.323 12.073 -3.613 1.00 88.25 91 GLU A O 1
ATOM 722 N N . GLU A 1 92 ? 6.253 11.076 -5.313 1.00 89.50 92 GLU A N 1
ATOM 723 C CA . GLU A 1 92 ? 5.071 10.730 -4.526 1.00 89.50 92 GLU A CA 1
ATOM 724 C C . GLU A 1 92 ? 5.402 9.703 -3.437 1.00 89.50 92 GLU A C 1
ATOM 726 O O . GLU A 1 92 ? 4.970 9.875 -2.298 1.00 89.50 92 GLU A O 1
ATOM 731 N N . LEU A 1 93 ? 6.227 8.689 -3.731 1.00 87.12 93 LEU A N 1
ATOM 732 C CA . LEU A 1 93 ? 6.729 7.741 -2.729 1.00 87.12 93 LEU A CA 1
ATOM 733 C C . LEU A 1 93 ? 7.472 8.471 -1.602 1.00 87.12 93 LEU A C 1
ATOM 735 O O . LEU A 1 93 ? 7.171 8.256 -0.428 1.00 87.12 93 LEU A O 1
ATOM 739 N N . LEU A 1 94 ? 8.388 9.381 -1.944 1.00 87.25 94 LEU A N 1
ATOM 740 C CA . LEU A 1 94 ? 9.122 10.202 -0.976 1.00 87.25 94 LEU A CA 1
ATOM 741 C C . LEU A 1 94 ? 8.214 11.163 -0.199 1.00 87.25 94 LEU A C 1
ATOM 743 O O . LEU A 1 94 ? 8.565 11.564 0.906 1.00 87.25 94 LEU A O 1
ATOM 747 N N . ARG A 1 95 ? 7.040 11.510 -0.730 1.00 90.00 95 ARG A N 1
ATOM 748 C CA . ARG A 1 95 ? 6.043 12.338 -0.042 1.00 90.00 95 ARG A CA 1
ATOM 749 C C . ARG A 1 95 ? 5.196 11.534 0.945 1.00 90.00 95 ARG A C 1
ATOM 751 O O . ARG A 1 95 ? 4.918 12.019 2.040 1.00 90.00 95 ARG A O 1
ATOM 758 N N . VAL A 1 96 ? 4.776 10.320 0.579 1.00 90.12 96 VAL A N 1
ATOM 759 C CA . VAL A 1 96 ? 3.810 9.530 1.369 1.00 90.12 96 VAL A CA 1
ATOM 760 C C . VAL A 1 96 ? 4.469 8.597 2.388 1.00 90.12 96 VAL A C 1
ATOM 762 O O . VAL A 1 96 ? 3.886 8.344 3.442 1.00 90.12 96 VAL A O 1
ATOM 765 N N . TYR A 1 97 ? 5.683 8.106 2.129 1.00 88.56 97 TYR A N 1
ATOM 766 C CA . TYR A 1 97 ? 6.341 7.132 3.007 1.00 88.56 97 TYR A CA 1
ATOM 767 C C . TYR A 1 97 ? 6.919 7.711 4.304 1.00 88.56 97 TYR A C 1
ATOM 769 O O . TYR A 1 97 ? 6.698 7.098 5.349 1.00 88.56 97 TYR A O 1
ATOM 777 N N . PRO A 1 98 ? 7.628 8.858 4.308 1.00 89.69 98 PRO A N 1
ATOM 778 C CA . PRO A 1 98 ? 8.173 9.416 5.543 1.00 89.69 98 PRO A CA 1
ATOM 779 C C . PRO A 1 98 ? 7.132 9.654 6.642 1.00 89.69 98 PRO A C 1
ATOM 781 O O . PRO A 1 98 ? 7.372 9.193 7.759 1.00 89.69 98 PRO A O 1
ATOM 784 N N . PRO A 1 99 ? 5.969 10.294 6.386 1.00 88.56 99 PRO A N 1
ATOM 785 C CA . PRO A 1 99 ? 4.958 10.425 7.428 1.00 88.56 99 PRO A CA 1
ATOM 786 C C . PRO A 1 99 ? 4.446 9.050 7.870 1.00 88.56 99 PRO A C 1
ATOM 788 O O . PRO A 1 99 ? 4.359 8.807 9.068 1.00 88.56 99 PRO A O 1
ATOM 791 N N . TYR A 1 100 ? 4.203 8.116 6.946 1.00 88.62 100 TYR A N 1
ATOM 792 C CA . TYR A 1 100 ? 3.731 6.777 7.305 1.00 88.62 100 TYR A CA 1
ATOM 793 C C . TYR A 1 100 ? 4.689 6.044 8.256 1.00 88.62 100 TYR A C 1
ATOM 795 O O . TYR A 1 100 ? 4.263 5.513 9.277 1.00 88.62 100 TYR A O 1
ATOM 803 N N . ILE A 1 101 ? 5.990 6.051 7.952 1.00 88.12 101 ILE A N 1
ATOM 804 C CA . ILE A 1 101 ? 7.018 5.391 8.768 1.00 88.12 101 ILE A CA 1
ATOM 805 C C . ILE A 1 101 ? 7.177 6.098 10.119 1.00 88.12 101 ILE A C 1
ATOM 807 O O . ILE A 1 101 ? 7.232 5.433 11.150 1.00 88.12 101 ILE A O 1
ATOM 811 N N . ASN A 1 102 ? 7.203 7.433 10.132 1.00 88.31 102 ASN A N 1
ATOM 812 C CA . ASN A 1 102 ? 7.358 8.210 11.364 1.00 88.31 102 ASN A CA 1
ATOM 813 C C . ASN A 1 102 ? 6.177 8.019 12.325 1.00 88.31 102 ASN A C 1
ATOM 815 O O . ASN A 1 102 ? 6.371 7.964 13.537 1.00 88.31 102 ASN A O 1
ATOM 819 N N . TYR A 1 103 ? 4.958 7.900 11.793 1.00 87.38 103 TYR A N 1
ATOM 820 C CA . TYR A 1 103 ? 3.750 7.674 12.587 1.00 87.38 103 TYR A CA 1
ATOM 821 C C . TYR A 1 103 ? 3.452 6.190 12.835 1.00 87.38 103 TYR A C 1
ATOM 823 O O . TYR A 1 103 ? 2.516 5.889 13.569 1.00 87.38 103 TYR A O 1
ATOM 831 N N . PHE A 1 104 ? 4.246 5.258 12.298 1.00 88.50 104 PHE A N 1
ATOM 832 C CA . PHE A 1 104 ? 3.963 3.824 12.395 1.00 88.50 104 PHE A CA 1
ATOM 833 C C . PHE A 1 104 ? 3.910 3.313 13.843 1.00 88.50 104 PHE A C 1
ATOM 835 O O . PHE A 1 104 ? 3.019 2.536 14.188 1.00 88.50 104 PHE A O 1
ATOM 842 N N . GLU A 1 105 ? 4.809 3.778 14.717 1.00 88.25 105 GLU A N 1
ATOM 843 C CA . GLU A 1 105 ? 4.771 3.399 16.139 1.00 88.25 105 GLU A CA 1
ATOM 844 C C . GLU A 1 105 ? 3.508 3.928 16.834 1.00 88.25 105 GLU A C 1
ATOM 846 O O . GLU A 1 105 ? 2.853 3.192 17.573 1.00 88.25 105 GLU A O 1
ATOM 851 N N . VAL A 1 106 ? 3.093 5.159 16.515 1.00 89.69 106 VAL A N 1
ATOM 852 C CA . VAL A 1 106 ? 1.841 5.749 17.020 1.00 89.69 106 VAL A CA 1
ATOM 853 C C . VAL A 1 106 ? 0.632 4.964 16.513 1.00 89.69 106 VAL A C 1
ATOM 855 O O . VAL A 1 106 ? -0.277 4.660 17.279 1.00 89.69 106 VAL A O 1
ATOM 858 N N . THR A 1 107 ? 0.629 4.583 15.235 1.00 89.75 107 THR A N 1
ATOM 859 C CA . THR A 1 107 ? -0.392 3.726 14.627 1.00 89.75 107 THR A CA 1
ATOM 860 C C . THR A 1 107 ? -0.504 2.386 15.350 1.00 89.75 107 THR A C 1
ATOM 862 O O . THR A 1 107 ? -1.609 1.940 15.670 1.00 89.75 107 THR A O 1
ATOM 865 N N . LYS A 1 108 ? 0.629 1.744 15.639 1.00 89.62 108 LYS A N 1
ATOM 866 C CA . LYS A 1 108 ? 0.681 0.449 16.322 1.00 89.62 108 LYS A CA 1
ATOM 867 C C . LYS A 1 108 ? 0.177 0.547 17.761 1.00 89.62 108 LYS A C 1
ATOM 869 O O . LYS A 1 108 ? -0.584 -0.316 18.206 1.00 89.62 108 LYS A O 1
ATOM 874 N N . GLU A 1 109 ? 0.556 1.604 18.474 1.00 91.38 109 GLU A N 1
ATOM 875 C CA . GLU A 1 109 ? 0.062 1.878 19.822 1.00 91.38 109 GLU A CA 1
ATOM 876 C C . GLU A 1 109 ? -1.442 2.181 19.817 1.00 91.38 109 GLU A C 1
ATOM 878 O O . GLU A 1 109 ? -2.186 1.597 20.606 1.00 91.38 109 GLU A O 1
ATOM 883 N N . ALA A 1 110 ? -1.916 3.010 18.883 1.00 90.50 110 ALA A N 1
ATOM 884 C CA . ALA A 1 110 ? -3.332 3.325 18.720 1.00 90.50 110 ALA A CA 1
ATOM 885 C C . ALA A 1 110 ? -4.161 2.070 18.419 1.00 90.50 110 ALA A C 1
ATOM 887 O O . ALA A 1 110 ? -5.218 1.882 19.023 1.00 90.50 110 ALA A O 1
ATOM 888 N N . LEU A 1 111 ? -3.671 1.185 17.543 1.00 91.44 111 LEU A N 1
ATOM 889 C CA . LEU A 1 111 ? -4.315 -0.091 17.233 1.00 91.44 111 LEU A CA 1
ATOM 890 C C . LEU A 1 111 ? -4.433 -0.970 18.483 1.00 91.44 111 LEU A C 1
ATOM 892 O O . LEU A 1 111 ? -5.525 -1.437 18.794 1.00 91.44 111 LEU A O 1
ATOM 896 N N . SER A 1 112 ? -3.331 -1.154 19.216 1.00 91.31 112 SER A N 1
ATOM 897 C CA . SER A 1 112 ? -3.290 -1.961 20.444 1.00 91.31 112 SER A CA 1
ATOM 898 C C . SER A 1 112 ? -4.189 -1.388 21.547 1.00 91.31 112 SER A C 1
ATOM 900 O O . SER A 1 112 ? -4.952 -2.110 22.193 1.00 91.31 112 SER A O 1
ATOM 902 N N . SER A 1 113 ? -4.154 -0.066 21.732 1.00 91.38 113 SER A N 1
ATOM 903 C CA . SER A 1 113 ? -4.995 0.641 22.696 1.00 91.38 113 SER A CA 1
ATOM 904 C C . SER A 1 113 ? -6.477 0.490 22.350 1.00 91.38 113 SER A C 1
ATOM 906 O O . SER A 1 113 ? -7.273 0.110 23.210 1.00 91.38 113 SER A O 1
ATOM 908 N N . CYS A 1 114 ? -6.842 0.688 21.079 1.00 88.94 114 CYS A N 1
ATOM 909 C CA . CYS A 1 114 ? -8.214 0.520 20.610 1.00 88.94 114 CYS A CA 1
ATOM 910 C C . CYS A 1 114 ? -8.696 -0.930 20.746 1.00 88.94 114 CYS A C 1
ATOM 912 O O . CYS A 1 114 ? -9.829 -1.152 21.168 1.00 88.94 114 CYS A O 1
ATOM 914 N N . ASP A 1 115 ? -7.847 -1.910 20.429 1.00 89.62 115 ASP A N 1
ATOM 915 C CA . ASP A 1 115 ? -8.161 -3.336 20.573 1.00 89.62 115 ASP A CA 1
ATOM 916 C C . ASP A 1 115 ? -8.478 -3.695 22.033 1.00 89.62 115 ASP A C 1
ATOM 918 O O . ASP A 1 115 ? -9.478 -4.353 22.323 1.00 89.62 115 ASP A O 1
ATOM 922 N N . ARG A 1 116 ? -7.692 -3.166 22.982 1.00 89.19 116 ARG A N 1
ATOM 923 C CA . ARG A 1 116 ? -7.918 -3.380 24.419 1.00 89.19 116 ARG A CA 1
ATOM 924 C C . ARG A 1 116 ? -9.125 -2.613 24.959 1.00 89.19 116 ARG A C 1
ATOM 926 O O . ARG A 1 116 ? -9.813 -3.103 25.852 1.00 89.19 116 ARG A O 1
ATOM 933 N N . GLN A 1 117 ? -9.349 -1.391 24.480 1.00 88.69 117 GLN A N 1
ATOM 934 C CA . GLN A 1 117 ? -10.364 -0.484 25.021 1.00 88.69 117 GLN A CA 1
ATOM 935 C C . GLN A 1 117 ? -11.767 -0.763 24.469 1.00 88.69 117 GLN A C 1
ATOM 937 O O . GLN A 1 117 ? -12.752 -0.539 25.174 1.00 88.69 117 GLN A O 1
ATOM 942 N N . PHE A 1 118 ? -11.877 -1.263 23.234 1.00 87.38 118 PHE A N 1
ATOM 943 C CA . PHE A 1 118 ? -13.152 -1.439 22.540 1.00 87.38 118 PHE A CA 1
ATOM 944 C C . PHE A 1 118 ? -13.392 -2.918 22.179 1.00 87.38 118 PHE A C 1
ATOM 946 O O . PHE A 1 118 ? -13.036 -3.360 21.088 1.00 87.38 118 PHE A O 1
ATOM 953 N N . PRO A 1 119 ? -14.109 -3.696 23.016 1.00 87.19 119 PRO A N 1
ATOM 954 C CA . PRO A 1 119 ? -14.373 -5.120 22.761 1.00 87.19 119 PRO A CA 1
ATOM 955 C C . PRO A 1 119 ? -15.086 -5.409 21.431 1.00 87.19 119 PRO A C 1
ATOM 957 O O . PRO A 1 119 ? -14.881 -6.450 20.808 1.00 87.19 119 PRO A O 1
ATOM 960 N N . ARG A 1 120 ? -15.925 -4.477 20.960 1.00 86.12 120 ARG A N 1
ATOM 961 C CA . ARG A 1 120 ? -16.579 -4.591 19.646 1.00 86.12 120 ARG A CA 1
ATOM 962 C C . ARG A 1 120 ? -15.593 -4.411 18.494 1.00 86.12 120 ARG A C 1
ATOM 964 O O . ARG A 1 120 ? -15.751 -5.068 17.469 1.00 86.12 120 ARG A O 1
ATOM 971 N N . PHE A 1 121 ? -14.590 -3.551 18.662 1.00 88.00 121 PHE A N 1
ATOM 972 C CA . PHE A 1 121 ? -13.504 -3.402 17.700 1.00 88.00 121 PHE A CA 1
ATOM 973 C C . PHE A 1 121 ? -12.615 -4.648 17.694 1.00 88.00 121 PHE A C 1
ATOM 975 O O . PHE A 1 121 ? -12.324 -5.154 16.618 1.00 88.00 121 PHE A O 1
ATOM 982 N N . HIS A 1 122 ? -12.308 -5.219 18.863 1.00 89.50 122 HIS A N 1
ATOM 983 C CA . HIS A 1 122 ? -11.603 -6.501 18.960 1.00 89.50 122 HIS A CA 1
ATOM 984 C C . HIS A 1 122 ? -12.314 -7.620 18.186 1.00 89.50 122 HIS A C 1
ATOM 986 O O . HIS A 1 122 ? -11.718 -8.293 17.344 1.00 89.50 122 HIS A O 1
ATOM 992 N N . ALA A 1 123 ? -13.623 -7.786 18.409 1.00 89.25 123 ALA A N 1
ATOM 993 C CA . ALA A 1 123 ? -14.420 -8.765 17.673 1.00 89.25 123 ALA A CA 1
ATOM 994 C C . ALA A 1 123 ? -14.430 -8.478 16.160 1.00 89.25 123 ALA A C 1
ATOM 996 O O . ALA A 1 123 ? -14.303 -9.398 15.355 1.00 89.25 123 ALA A O 1
ATOM 997 N N . PHE A 1 124 ? -14.534 -7.204 15.764 1.00 88.44 124 PHE A N 1
ATOM 998 C CA . PHE A 1 124 ? -14.442 -6.789 14.365 1.00 88.44 124 PHE A CA 1
ATOM 999 C C . PHE A 1 124 ? -13.079 -7.134 13.746 1.00 88.44 124 PHE A C 1
ATOM 1001 O O . PHE A 1 124 ? -13.044 -7.665 12.635 1.00 88.44 124 PHE A O 1
ATOM 1008 N N . LEU A 1 125 ? -11.972 -6.883 14.451 1.00 88.69 125 LEU A N 1
ATOM 1009 C CA . LEU A 1 125 ? -10.633 -7.253 14.000 1.00 88.69 125 LEU A CA 1
ATOM 1010 C C . LEU A 1 125 ? -10.544 -8.760 13.791 1.00 88.69 125 LEU A C 1
ATOM 1012 O O . LEU A 1 125 ? -10.225 -9.186 12.690 1.00 88.69 125 LEU A O 1
ATOM 1016 N N . LYS A 1 126 ? -10.924 -9.570 14.785 1.00 88.50 126 LYS A N 1
ATOM 1017 C CA . LYS A 1 126 ? -10.855 -11.036 14.681 1.00 88.50 126 LYS A CA 1
ATOM 1018 C C . LYS A 1 126 ? -11.710 -11.592 13.547 1.00 88.50 126 LYS A C 1
ATOM 1020 O O . LYS A 1 126 ? -11.250 -12.459 12.805 1.00 88.50 126 LYS A O 1
ATOM 1025 N N . CYS A 1 127 ? -12.919 -11.062 13.365 1.00 87.56 127 CYS A N 1
ATOM 1026 C CA . CYS A 1 127 ? -13.774 -11.428 12.240 1.00 87.56 127 CYS A CA 1
ATOM 1027 C C . CYS A 1 127 ? -13.105 -11.119 10.894 1.00 87.56 127 CYS A C 1
ATOM 1029 O O . CYS A 1 127 ? -13.095 -11.981 10.018 1.00 87.56 127 CYS A O 1
ATOM 1031 N N . ASN A 1 128 ? -12.513 -9.933 10.722 1.00 86.00 128 ASN A N 1
ATOM 1032 C CA . ASN A 1 128 ? -11.836 -9.589 9.471 1.00 86.00 128 ASN A CA 1
ATOM 1033 C C . ASN A 1 128 ? -10.510 -10.336 9.282 1.00 86.00 128 ASN A C 1
ATOM 1035 O O . ASN A 1 128 ? -10.230 -10.770 8.175 1.00 86.00 128 ASN A O 1
ATOM 1039 N N . GLU A 1 129 ? -9.718 -10.562 10.329 1.00 87.00 129 GLU A N 1
ATOM 1040 C CA . GLU A 1 129 ? -8.460 -11.327 10.267 1.00 87.00 129 GLU A CA 1
ATOM 1041 C C . GLU A 1 129 ? -8.689 -12.795 9.866 1.00 87.00 129 GLU A C 1
ATOM 1043 O O . GLU A 1 129 ? -7.833 -13.410 9.231 1.00 87.00 129 GLU A O 1
ATOM 1048 N N . SER A 1 130 ? -9.860 -13.358 10.191 1.00 85.06 130 SER A N 1
ATOM 1049 C CA . SER A 1 130 ? -10.246 -14.715 9.780 1.00 85.06 130 SER A CA 1
ATOM 1050 C C . SER A 1 130 ? -10.624 -14.848 8.300 1.00 85.06 130 SER A C 1
ATOM 1052 O O . SER A 1 130 ? -10.730 -15.968 7.791 1.00 85.06 130 SER A O 1
ATOM 1054 N N . LYS A 1 131 ? -10.819 -13.726 7.599 1.00 83.50 131 LYS A N 1
ATOM 1055 C CA . LYS A 1 131 ? -11.165 -13.724 6.180 1.00 83.50 131 LYS A CA 1
ATOM 1056 C C . LYS A 1 131 ? -9.989 -14.233 5.334 1.00 83.50 131 LYS A C 1
ATOM 1058 O O . LYS A 1 131 ? -8.838 -13.871 5.602 1.00 83.50 131 LYS A O 1
ATOM 1063 N N . PRO A 1 132 ? -10.238 -15.050 4.294 1.00 81.25 132 PRO A N 1
ATOM 1064 C CA . PRO A 1 132 ? -9.175 -15.567 3.432 1.00 81.25 132 PRO A CA 1
ATOM 1065 C C . PRO A 1 132 ? -8.389 -14.450 2.728 1.00 81.25 132 PRO A C 1
ATOM 1067 O O . PRO A 1 132 ? -7.205 -14.621 2.438 1.00 81.25 132 PRO A O 1
ATOM 1070 N N . GLU A 1 133 ? -9.011 -13.293 2.503 1.00 79.50 133 GLU A N 1
ATOM 1071 C CA . GLU A 1 133 ? -8.406 -12.107 1.899 1.00 79.50 133 GLU A CA 1
ATOM 1072 C C . GLU A 1 133 ? -7.253 -11.529 2.734 1.00 79.50 133 GLU A C 1
ATOM 1074 O O . GLU A 1 133 ? -6.314 -10.978 2.161 1.00 79.50 133 GLU A O 1
ATOM 1079 N N . CYS A 1 134 ? -7.282 -11.700 4.061 1.00 76.75 134 CYS A N 1
ATOM 1080 C CA . CYS A 1 134 ? -6.229 -11.252 4.978 1.00 76.75 134 CYS A CA 1
ATOM 1081 C C . CYS A 1 134 ? -5.046 -12.229 5.058 1.00 76.75 134 CYS A C 1
ATOM 1083 O O . CYS A 1 134 ? -4.076 -11.959 5.759 1.00 76.75 134 CYS A O 1
ATOM 1085 N N . GLY A 1 135 ? -5.111 -13.389 4.390 1.00 75.25 135 GLY A N 1
ATOM 1086 C CA . GLY A 1 135 ? -4.000 -14.345 4.344 1.00 75.25 135 GLY A CA 1
ATOM 1087 C C . GLY A 1 135 ? -3.596 -14.922 5.706 1.00 75.25 135 GLY A C 1
ATOM 1088 O O . GLY A 1 135 ? -2.460 -15.365 5.855 1.00 75.25 135 GLY A O 1
ATOM 1089 N N . ARG A 1 136 ? -4.511 -14.922 6.693 1.00 77.31 136 ARG A N 1
ATOM 1090 C CA . ARG A 1 136 ? -4.249 -15.248 8.114 1.00 77.31 136 ARG A CA 1
ATOM 1091 C C . ARG A 1 136 ? -3.253 -14.306 8.803 1.00 77.31 136 ARG A C 1
ATOM 1093 O O . ARG A 1 136 ? -2.663 -14.686 9.811 1.00 77.31 136 ARG A O 1
ATOM 1100 N N . GLN A 1 137 ? -3.068 -13.105 8.268 1.00 84.50 137 GLN A N 1
ATOM 1101 C CA . GLN A 1 137 ? -2.251 -12.065 8.878 1.00 84.50 137 GLN A CA 1
ATOM 1102 C C . GLN A 1 137 ? -3.125 -11.150 9.736 1.00 84.50 137 GLN A C 1
ATOM 1104 O O . GLN A 1 137 ? -4.280 -10.864 9.408 1.00 84.50 137 GLN A O 1
ATOM 1109 N N . THR A 1 138 ? -2.556 -10.682 10.837 1.00 87.62 138 THR A N 1
ATOM 1110 C CA . THR A 1 138 ? -3.165 -9.668 11.697 1.00 87.62 138 THR A CA 1
ATOM 1111 C C . THR A 1 138 ? -3.124 -8.295 11.037 1.00 87.62 138 THR A C 1
ATOM 1113 O O . THR A 1 138 ? -2.257 -8.024 10.202 1.00 87.62 138 THR A O 1
ATOM 1116 N N . LEU A 1 139 ? -4.009 -7.378 11.444 1.00 87.94 139 LEU A N 1
ATOM 1117 C CA . LEU A 1 139 ? -3.982 -6.012 10.901 1.00 87.94 139 LEU A CA 1
ATOM 1118 C C . LEU A 1 139 ? -2.606 -5.351 11.109 1.00 87.94 139 LEU A C 1
ATOM 1120 O O . LEU A 1 139 ? -2.095 -4.702 10.205 1.00 87.94 139 LEU A O 1
ATOM 1124 N N . SER A 1 140 ? -1.963 -5.584 12.254 1.00 87.88 140 SER A N 1
ATOM 1125 C CA . SER A 1 140 ? -0.607 -5.094 12.544 1.00 87.88 140 SER A CA 1
ATOM 1126 C C . SER A 1 140 ? 0.438 -5.598 11.532 1.00 87.88 140 SER A C 1
ATOM 1128 O O . SER A 1 140 ? 1.259 -4.825 11.036 1.00 87.88 140 SER A O 1
ATOM 1130 N N . GLU A 1 141 ? 0.374 -6.880 11.157 1.00 89.00 141 GLU A N 1
ATOM 1131 C CA . GLU A 1 141 ? 1.252 -7.473 10.137 1.00 89.00 141 GLU A CA 1
ATOM 1132 C C . GLU A 1 141 ? 0.949 -6.963 8.725 1.00 89.00 141 GLU A C 1
ATOM 1134 O O . GLU A 1 141 ? 1.849 -6.884 7.894 1.00 89.00 141 GLU A O 1
ATOM 1139 N N . LEU A 1 142 ? -0.296 -6.591 8.435 1.00 88.44 142 LEU A N 1
ATOM 1140 C CA . LEU A 1 142 ? -0.638 -5.949 7.168 1.00 88.44 142 LEU A CA 1
ATOM 1141 C C . LEU A 1 142 ? -0.109 -4.505 7.129 1.00 88.44 142 LEU A C 1
ATOM 1143 O O . LEU A 1 142 ? 0.454 -4.084 6.119 1.00 88.44 142 LEU A O 1
ATOM 1147 N N . LEU A 1 143 ? -0.199 -3.768 8.241 1.00 88.44 143 LEU A N 1
ATOM 1148 C CA . LEU A 1 143 ? 0.279 -2.386 8.358 1.00 88.44 143 LEU A CA 1
ATOM 1149 C C . LEU A 1 143 ? 1.811 -2.268 8.306 1.00 88.44 143 LEU A C 1
ATOM 1151 O O . LEU A 1 143 ? 2.317 -1.224 7.899 1.00 88.44 143 LEU A O 1
ATOM 1155 N N . ILE A 1 144 ? 2.576 -3.309 8.657 1.00 88.25 144 ILE A N 1
ATOM 1156 C CA . ILE A 1 144 ? 4.043 -3.282 8.495 1.00 88.25 144 ILE A CA 1
ATOM 1157 C C . ILE A 1 144 ? 4.484 -3.519 7.040 1.00 88.25 144 ILE A C 1
ATOM 1159 O O . ILE A 1 144 ? 5.619 -3.197 6.678 1.00 88.25 144 ILE A O 1
ATOM 1163 N N . THR A 1 145 ? 3.604 -4.049 6.178 1.00 88.06 145 THR A N 1
ATOM 1164 C CA . THR A 1 145 ? 3.968 -4.385 4.791 1.00 88.06 145 THR A CA 1
ATOM 1165 C C . THR A 1 145 ? 4.505 -3.206 3.973 1.00 88.06 145 THR A C 1
ATOM 1167 O O . THR A 1 145 ? 5.492 -3.432 3.271 1.00 88.06 145 THR A O 1
ATOM 1170 N N . PRO A 1 146 ? 3.984 -1.960 4.058 1.00 85.88 146 PRO A N 1
ATOM 1171 C CA . PRO A 1 146 ? 4.544 -0.837 3.307 1.00 85.88 146 PRO A CA 1
ATOM 1172 C C . PRO A 1 146 ? 5.974 -0.527 3.748 1.00 85.88 146 PRO A C 1
ATO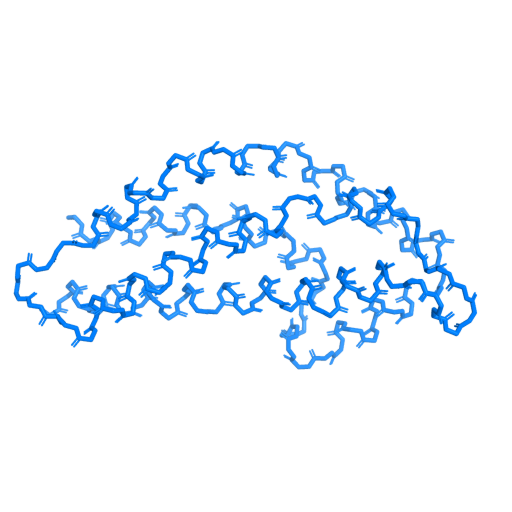M 1174 O O . PRO A 1 146 ? 6.858 -0.389 2.907 1.00 85.88 146 PRO A O 1
ATOM 1177 N N . VAL A 1 147 ? 6.247 -0.536 5.058 1.00 86.25 147 VAL A N 1
ATOM 1178 C CA . VAL A 1 147 ? 7.594 -0.293 5.610 1.00 86.25 147 VAL A CA 1
ATOM 1179 C C . VAL A 1 147 ? 8.612 -1.283 5.032 1.00 86.25 147 VAL A C 1
ATOM 1181 O O . VAL A 1 147 ? 9.727 -0.912 4.675 1.00 86.25 147 VAL A O 1
ATOM 1184 N N . GLN A 1 148 ? 8.208 -2.546 4.870 1.00 84.81 148 GLN A N 1
ATOM 1185 C CA . GLN A 1 148 ? 9.044 -3.598 4.285 1.00 84.81 148 GLN A CA 1
ATOM 1186 C C . GLN A 1 148 ? 9.063 -3.594 2.747 1.00 84.81 148 GLN A C 1
ATOM 1188 O O . GLN A 1 148 ? 9.936 -4.231 2.147 1.00 84.81 148 GLN A O 1
ATOM 1193 N N . ARG A 1 149 ? 8.118 -2.913 2.085 1.00 86.88 149 ARG A N 1
ATOM 1194 C CA . ARG A 1 149 ? 7.983 -2.911 0.622 1.00 86.88 149 ARG A CA 1
ATOM 1195 C C . ARG A 1 149 ? 9.120 -2.146 -0.044 1.00 86.88 149 ARG A C 1
ATOM 1197 O O . ARG A 1 149 ? 9.684 -2.659 -1.007 1.00 86.88 149 ARG A O 1
ATOM 1204 N N . ILE A 1 150 ? 9.495 -0.981 0.487 1.00 83.25 150 ILE A N 1
ATOM 1205 C CA . ILE A 1 150 ? 10.546 -0.132 -0.100 1.00 83.25 150 ILE A CA 1
ATOM 1206 C C . ILE A 1 150 ? 11.894 -0.867 -0.204 1.00 83.25 150 ILE A C 1
ATOM 1208 O O . ILE A 1 150 ? 12.416 -0.961 -1.318 1.00 83.25 150 ILE A O 1
ATOM 1212 N N . PRO A 1 151 ? 12.435 -1.485 0.868 1.00 84.25 151 PRO A N 1
ATOM 1213 C CA . PRO A 1 151 ? 13.666 -2.269 0.760 1.00 84.25 151 PRO A CA 1
ATOM 1214 C C . PRO A 1 151 ? 13.566 -3.415 -0.255 1.00 84.25 151 PRO A C 1
ATOM 1216 O O . PRO A 1 151 ? 14.509 -3.660 -1.001 1.00 84.25 151 PRO A O 1
ATOM 1219 N N . ARG A 1 152 ? 12.418 -4.106 -0.324 1.00 85.25 152 ARG A N 1
ATOM 1220 C CA . ARG A 1 152 ? 12.206 -5.208 -1.278 1.00 85.25 152 ARG A CA 1
ATOM 1221 C C . ARG A 1 152 ? 12.219 -4.733 -2.728 1.00 85.25 152 ARG A C 1
ATOM 1223 O O . ARG A 1 152 ? 12.821 -5.401 -3.561 1.00 85.25 152 ARG A O 1
ATOM 1230 N N . ILE A 1 153 ? 11.582 -3.599 -3.028 1.00 82.38 153 ILE A N 1
ATOM 1231 C CA . ILE A 1 153 ? 11.616 -3.005 -4.373 1.00 82.38 153 ILE A CA 1
ATOM 1232 C C . ILE A 1 153 ? 13.060 -2.649 -4.742 1.00 82.38 153 ILE A C 1
ATOM 1234 O O . ILE A 1 153 ? 13.506 -3.007 -5.827 1.00 82.38 153 ILE A O 1
ATOM 1238 N N . ILE A 1 154 ? 13.818 -2.031 -3.830 1.00 82.31 154 ILE A N 1
ATOM 1239 C CA . ILE A 1 154 ? 15.232 -1.697 -4.062 1.00 82.31 154 ILE A CA 1
ATOM 1240 C C . ILE A 1 154 ? 16.053 -2.957 -4.371 1.00 82.31 154 ILE A C 1
ATOM 1242 O O . ILE A 1 154 ? 16.803 -2.961 -5.344 1.00 82.31 154 ILE A O 1
ATOM 1246 N N . LEU A 1 155 ? 15.878 -4.036 -3.602 1.00 83.00 155 LEU A N 1
ATOM 1247 C CA . LEU A 1 155 ? 16.582 -5.304 -3.830 1.00 83.00 155 LEU A CA 1
ATOM 1248 C C . LEU A 1 155 ? 16.236 -5.935 -5.188 1.00 83.00 155 LEU A C 1
ATOM 1250 O O . LEU A 1 155 ? 17.133 -6.388 -5.898 1.00 83.00 155 LEU A O 1
ATOM 1254 N N . LEU A 1 156 ? 14.956 -5.934 -5.577 1.00 79.88 156 LEU A N 1
ATOM 1255 C CA . LEU A 1 156 ? 14.519 -6.441 -6.885 1.00 79.88 156 LEU A CA 1
ATOM 1256 C C . LEU A 1 156 ? 15.120 -5.625 -8.039 1.00 79.88 156 LEU A C 1
ATOM 1258 O O . LEU A 1 156 ? 15.548 -6.189 -9.047 1.00 79.88 156 LEU A O 1
ATOM 1262 N N . LEU A 1 157 ? 15.200 -4.301 -7.884 1.00 74.44 157 LEU A N 1
ATOM 1263 C CA . LEU A 1 157 ? 15.793 -3.418 -8.888 1.00 74.44 157 LEU A CA 1
ATOM 1264 C C . LEU A 1 157 ? 17.310 -3.577 -8.972 1.00 74.44 157 LEU A C 1
ATOM 1266 O O . LEU A 1 157 ? 17.840 -3.634 -10.075 1.00 74.44 157 LEU A O 1
ATOM 1270 N N . GLN A 1 158 ? 18.005 -3.719 -7.842 1.00 73.31 158 GLN A N 1
ATOM 1271 C CA . GLN A 1 158 ? 19.447 -3.985 -7.816 1.00 73.31 158 GLN A CA 1
ATOM 1272 C C . GLN A 1 158 ? 19.803 -5.317 -8.481 1.00 73.31 158 GLN A C 1
ATOM 1274 O O . GLN A 1 158 ? 20.809 -5.389 -9.173 1.00 73.31 158 GLN A O 1
ATOM 1279 N N . GLY A 1 159 ? 18.954 -6.343 -8.354 1.00 63.78 159 GLY A N 1
ATOM 1280 C CA . GLY A 1 159 ? 19.112 -7.603 -9.092 1.00 63.78 159 GLY A CA 1
ATOM 1281 C C . GLY A 1 159 ? 18.894 -7.491 -10.610 1.00 63.78 159 GLY A C 1
ATOM 1282 O O . GLY A 1 159 ? 19.102 -8.470 -11.325 1.00 63.78 159 GLY A O 1
ATOM 1283 N N . THR A 1 160 ? 18.458 -6.326 -11.108 1.00 53.69 160 THR A N 1
ATOM 1284 C CA . THR A 1 160 ? 18.207 -6.051 -12.536 1.00 53.69 160 THR A CA 1
ATOM 1285 C C . THR A 1 160 ? 19.359 -5.291 -13.217 1.00 53.69 160 THR A C 1
ATOM 1287 O O . THR A 1 160 ? 19.403 -5.279 -14.453 1.00 53.69 160 THR A O 1
ATOM 1290 N N . ILE A 1 161 ? 20.253 -4.654 -12.443 1.00 47.16 161 ILE A N 1
ATOM 1291 C CA . ILE A 1 161 ? 21.369 -3.812 -12.927 1.00 47.16 161 ILE A CA 1
ATOM 1292 C C . ILE A 1 161 ? 22.610 -4.664 -13.194 1.00 47.16 161 ILE A C 1
ATOM 1294 O O . ILE A 1 161 ? 22.946 -5.507 -12.335 1.00 47.16 161 ILE A O 1
#

Organism: Amphimedon queenslandica (NCBI:txid400682)

Radius of gyration: 17.71 Å; chains: 1; bounding box: 47×28×51 Å

pLDDT: mean 84.66, std 8.26, range [47.16, 92.69]

Sequence (161 aa):
MARYHIVKELLTTEKNFVKILNVIVNEFMKPLGTPGQRGGQLLTNENVKSIFGNIPDILRVHTDIMNGLEERINNWESNTCIGDILLGQSEELLRVYPPYINYFEVTKEALSSCDRQFPRFHAFLKCNESKPECGRQTLSELLITPVQRIPRIILLLQGTI